Protein AF-A0A0F2SFG9-F1 (afdb_monomer)

Mean predicted aligned error: 6.01 Å

Solvent-accessible surface area (backbone atoms only — not comparable to full-atom values): 5282 Å² total; per-residue (Å²): 111,69,67,58,49,55,49,45,18,55,51,37,34,56,40,49,76,72,67,50,58,63,78,62,47,24,55,52,42,11,66,75,65,75,38,57,66,67,59,17,41,52,23,42,49,54,21,52,52,49,53,54,49,50,57,54,47,54,52,52,49,52,53,52,52,49,54,54,49,52,55,49,52,60,58,65,68,44,88,86,63,51,70,72,55,50,55,53,53,51,56,58,55,79,76,108

pLDDT: mean 92.16, std 5.09, range [66.56, 97.12]

Structure (mmCIF, N/CA/C/O backbone):
data_AF-A0A0F2SFG9-F1
#
_entry.id   AF-A0A0F2SFG9-F1
#
loop_
_atom_site.group_PDB
_atom_site.id
_atom_site.type_symbol
_atom_site.label_atom_id
_atom_site.label_alt_id
_atom_site.label_comp_id
_atom_site.label_asym_id
_atom_site.label_entity_id
_atom_site.label_seq_id
_atom_site.pdbx_PDB_ins_code
_atom_site.Cartn_x
_atom_site.Cartn_y
_atom_site.Cartn_z
_atom_site.occupancy
_atom_site.B_iso_or_equiv
_atom_site.auth_seq_id
_atom_site.auth_comp_id
_atom_site.auth_asym_id
_atom_site.auth_atom_id
_atom_site.pdbx_PDB_model_num
ATOM 1 N N . MET A 1 1 ? 8.783 17.054 -17.434 1.00 66.56 1 MET A N 1
ATOM 2 C CA . MET A 1 1 ? 9.584 15.928 -16.895 1.00 66.56 1 MET A CA 1
ATOM 3 C C . MET A 1 1 ? 8.903 15.202 -15.734 1.00 66.56 1 MET A C 1
ATOM 5 O O . MET A 1 1 ? 8.673 14.009 -15.872 1.00 66.56 1 MET A O 1
ATOM 9 N N . MET A 1 2 ? 8.496 15.873 -14.645 1.00 85.44 2 MET A N 1
ATOM 10 C CA . MET A 1 2 ? 7.857 15.203 -13.489 1.00 85.44 2 MET A CA 1
ATOM 11 C C . MET A 1 2 ? 6.565 14.438 -13.841 1.00 85.44 2 MET A C 1
ATOM 13 O O . MET A 1 2 ? 6.397 13.294 -13.439 1.00 85.44 2 MET A O 1
ATOM 17 N N . LEU A 1 3 ? 5.688 15.027 -14.664 1.00 92.56 3 LEU A N 1
ATOM 18 C CA . LEU A 1 3 ? 4.432 14.385 -15.086 1.00 92.56 3 LEU A CA 1
ATOM 19 C C . LEU A 1 3 ? 4.655 13.057 -15.829 1.00 92.56 3 LEU A C 1
ATOM 21 O O . LEU A 1 3 ? 3.927 12.091 -15.602 1.00 92.56 3 LEU A O 1
ATOM 25 N N . VAL A 1 4 ? 5.679 12.994 -16.684 1.00 93.94 4 VAL A N 1
ATOM 26 C CA . VAL A 1 4 ? 6.029 11.783 -17.444 1.00 93.94 4 VAL A CA 1
ATOM 27 C C . VAL A 1 4 ? 6.503 10.691 -16.490 1.00 93.94 4 VAL A C 1
ATOM 29 O O . VAL A 1 4 ? 6.019 9.565 -16.558 1.00 93.94 4 VAL A O 1
ATOM 32 N N . PHE A 1 5 ? 7.373 11.045 -15.542 1.00 93.75 5 PHE A N 1
ATOM 33 C CA . PHE A 1 5 ? 7.867 10.116 -14.530 1.00 93.75 5 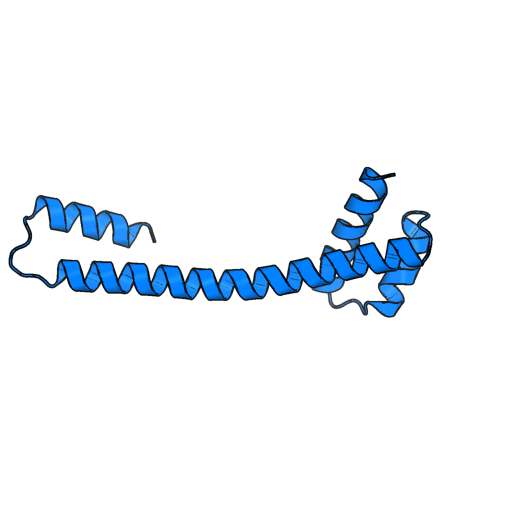PHE A CA 1
ATOM 34 C C . PHE A 1 5 ? 6.739 9.584 -13.632 1.00 93.75 5 PHE A C 1
ATOM 36 O O . PHE A 1 5 ? 6.594 8.374 -13.484 1.00 93.75 5 PHE A O 1
ATOM 43 N N . CYS A 1 6 ? 5.870 10.451 -13.103 1.00 95.25 6 CYS A N 1
ATOM 44 C CA . CYS A 1 6 ? 4.717 10.022 -12.303 1.00 95.25 6 CYS A CA 1
ATOM 45 C C . CYS A 1 6 ? 3.769 9.104 -13.093 1.00 95.25 6 CYS A C 1
ATOM 47 O O . CYS A 1 6 ? 3.229 8.139 -12.550 1.00 95.25 6 CYS A O 1
ATOM 49 N N . THR A 1 7 ? 3.583 9.373 -14.388 1.00 96.50 7 THR A N 1
ATOM 50 C CA . THR A 1 7 ? 2.763 8.522 -15.261 1.00 96.50 7 THR A CA 1
ATOM 51 C C . THR A 1 7 ? 3.418 7.160 -15.490 1.00 96.50 7 THR A C 1
ATOM 53 O O . THR A 1 7 ? 2.727 6.142 -15.452 1.00 96.50 7 THR A O 1
ATOM 56 N N . ALA A 1 8 ? 4.743 7.124 -15.657 1.00 96.75 8 ALA A N 1
ATOM 57 C CA . ALA A 1 8 ? 5.516 5.890 -15.743 1.00 96.75 8 ALA A CA 1
ATOM 58 C C . ALA A 1 8 ? 5.404 5.059 -14.454 1.00 96.75 8 ALA A C 1
ATOM 60 O O . ALA A 1 8 ? 5.109 3.872 -14.536 1.00 96.75 8 ALA A O 1
ATOM 61 N N . VAL A 1 9 ? 5.518 5.680 -13.272 1.00 96.94 9 VAL A N 1
ATOM 62 C CA . VAL A 1 9 ? 5.304 5.012 -11.972 1.00 96.94 9 VAL A CA 1
ATOM 63 C C . VAL A 1 9 ? 3.905 4.400 -11.899 1.00 96.94 9 VAL A C 1
ATOM 65 O O . VAL A 1 9 ? 3.757 3.222 -11.578 1.00 96.94 9 VAL A O 1
ATOM 68 N N . ARG A 1 10 ? 2.864 5.169 -12.247 1.00 96.56 10 ARG A N 1
ATOM 69 C CA . ARG A 1 10 ? 1.473 4.685 -12.233 1.00 96.56 10 ARG A CA 1
ATOM 70 C C . ARG A 1 10 ? 1.267 3.506 -13.184 1.00 96.56 10 ARG A C 1
ATOM 72 O O . ARG A 1 10 ? 0.557 2.558 -12.850 1.00 96.56 10 ARG A O 1
ATOM 79 N N . TYR A 1 11 ? 1.864 3.570 -14.369 1.00 96.69 11 TYR A N 1
ATOM 80 C CA . TYR A 1 11 ? 1.810 2.481 -15.333 1.00 96.69 11 TYR A CA 1
ATOM 81 C C . TYR A 1 11 ? 2.511 1.230 -14.800 1.00 96.69 11 TYR A C 1
ATOM 83 O O . TYR A 1 11 ? 1.909 0.157 -14.810 1.00 96.69 11 TYR A O 1
ATOM 91 N N . SER A 1 12 ? 3.731 1.375 -14.280 1.00 96.81 12 SER A N 1
ATOM 92 C CA . SER A 1 12 ? 4.502 0.277 -13.695 1.00 96.81 12 SER A CA 1
ATOM 93 C C . SER A 1 12 ? 3.769 -0.385 -12.535 1.00 96.81 12 SER A C 1
ATOM 95 O O . SER A 1 12 ? 3.700 -1.608 -12.483 1.00 96.81 12 SER A O 1
ATOM 97 N N . PHE A 1 13 ? 3.145 0.410 -11.663 1.00 97.12 13 PHE A N 1
ATOM 98 C CA . PHE A 1 13 ? 2.333 -0.081 -10.551 1.00 97.12 13 PHE A CA 1
ATOM 99 C C . PHE A 1 13 ? 1.220 -1.011 -11.035 1.00 97.12 13 PHE A C 1
ATOM 101 O O . PHE A 1 13 ? 1.102 -2.138 -10.560 1.00 97.12 13 PHE A O 1
ATOM 108 N N . LYS A 1 14 ? 0.440 -0.581 -12.036 1.00 96.81 14 LYS A N 1
ATOM 109 C CA . LYS A 1 14 ? -0.639 -1.408 -12.591 1.00 96.81 14 LYS A CA 1
ATOM 110 C C . LYS A 1 14 ? -0.103 -2.715 -13.187 1.00 96.81 14 LYS A C 1
ATOM 112 O O . LYS A 1 14 ? -0.678 -3.768 -12.954 1.00 96.81 14 LYS A O 1
ATOM 117 N N . ARG A 1 15 ? 1.008 -2.654 -13.922 1.00 96.31 15 ARG A N 1
ATOM 118 C CA . ARG A 1 15 ? 1.598 -3.827 -14.589 1.00 96.31 15 ARG A CA 1
ATOM 119 C C . ARG A 1 15 ? 2.213 -4.829 -13.617 1.00 96.31 15 ARG A C 1
ATOM 121 O O . ARG A 1 15 ? 2.099 -6.029 -13.834 1.00 96.31 15 ARG A O 1
ATOM 128 N N . GLN A 1 16 ? 2.810 -4.352 -12.530 1.00 95.25 16 GLN A N 1
ATOM 129 C CA . GLN A 1 16 ? 3.300 -5.219 -11.459 1.00 95.25 16 GLN A CA 1
ATOM 130 C C . GLN A 1 16 ? 2.150 -5.938 -10.744 1.00 95.25 16 GLN A C 1
ATOM 132 O O . GLN A 1 16 ? 2.281 -7.120 -10.445 1.00 95.25 16 GLN A O 1
ATOM 137 N N . LEU A 1 17 ? 1.005 -5.274 -10.535 1.00 94.19 17 LEU A N 1
ATOM 138 C CA . LEU A 1 17 ? -0.198 -5.932 -10.003 1.00 94.19 17 LEU A CA 1
ATOM 139 C C . LEU A 1 17 ? -0.776 -6.989 -10.959 1.00 94.19 17 LEU A C 1
ATOM 141 O O . LEU A 1 17 ? -1.365 -7.963 -10.505 1.00 94.19 17 LEU A O 1
ATOM 145 N N . 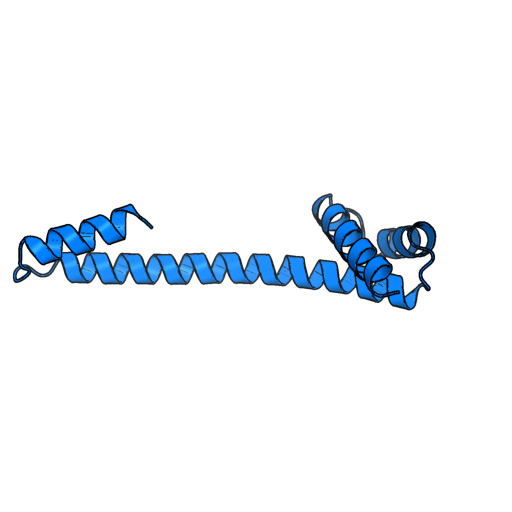GLU A 1 18 ? -0.584 -6.818 -12.268 1.00 95.12 18 GLU A N 1
ATOM 146 C CA . GLU A 1 18 ? -0.942 -7.800 -13.304 1.00 95.12 18 GLU A CA 1
ATOM 147 C C . GLU A 1 18 ? 0.088 -8.949 -13.424 1.00 95.12 18 GLU A C 1
ATOM 149 O O . GLU A 1 18 ? -0.075 -9.832 -14.262 1.00 95.12 18 GLU A O 1
ATOM 154 N N . GLY A 1 19 ? 1.143 -8.962 -12.597 1.00 91.25 19 GLY A N 1
ATOM 155 C CA . GLY A 1 19 ? 2.153 -10.027 -12.566 1.00 91.25 19 GLY A CA 1
ATOM 156 C C . GLY A 1 19 ? 3.273 -9.888 -13.601 1.00 91.25 19 GLY A C 1
ATOM 157 O O . GLY A 1 19 ? 4.020 -10.839 -13.826 1.00 91.25 19 GLY A O 1
ATOM 158 N N . GLN A 1 20 ? 3.419 -8.724 -14.240 1.00 91.81 20 GLN A N 1
ATOM 159 C CA . GLN A 1 20 ? 4.479 -8.509 -15.223 1.00 91.81 20 GLN A CA 1
ATOM 160 C C . GLN A 1 20 ? 5.868 -8.460 -14.561 1.00 91.81 20 GLN A C 1
ATOM 162 O O . GLN A 1 20 ? 6.075 -7.776 -13.555 1.00 91.81 20 GLN A O 1
ATOM 167 N N . VAL A 1 21 ? 6.842 -9.145 -15.168 1.00 90.06 21 VAL A N 1
ATOM 168 C CA . VAL A 1 21 ? 8.235 -9.188 -14.698 1.00 90.06 21 VAL A CA 1
ATOM 169 C C . VAL A 1 21 ? 8.885 -7.803 -14.800 1.00 90.06 21 VAL A C 1
ATOM 171 O O . VAL A 1 21 ? 8.814 -7.139 -15.835 1.00 90.06 21 VAL A O 1
ATOM 174 N N . ILE A 1 22 ? 9.551 -7.374 -13.722 1.00 88.12 22 ILE A N 1
ATOM 175 C CA . ILE A 1 22 ? 10.118 -6.020 -13.593 1.00 88.12 22 ILE A CA 1
ATOM 176 C C . ILE A 1 22 ? 11.181 -5.741 -14.665 1.00 88.12 22 ILE A C 1
ATOM 178 O O . ILE A 1 22 ? 11.139 -4.684 -15.285 1.00 88.12 22 ILE A O 1
ATOM 182 N N . GLY A 1 23 ? 12.082 -6.690 -14.938 1.00 86.25 23 GLY A N 1
ATOM 183 C CA . GLY A 1 23 ? 13.159 -6.493 -15.918 1.00 86.25 23 GLY A CA 1
ATOM 184 C C . GLY A 1 23 ? 12.656 -6.178 -17.333 1.00 86.25 23 GLY A C 1
ATOM 185 O O . GLY A 1 23 ? 13.203 -5.307 -18.011 1.00 86.25 23 GLY A O 1
ATOM 186 N N . ASP A 1 24 ? 11.567 -6.820 -17.760 1.00 90.56 24 ASP A N 1
ATOM 187 C CA . ASP A 1 24 ? 10.939 -6.534 -19.055 1.00 90.56 24 ASP A CA 1
ATOM 188 C C . ASP A 1 24 ? 10.141 -5.228 -19.011 1.00 90.56 24 ASP A C 1
ATOM 190 O O . ASP A 1 24 ? 10.160 -4.433 -19.956 1.00 90.56 24 ASP A O 1
ATOM 194 N N . LEU A 1 25 ? 9.474 -4.972 -17.883 1.00 93.81 25 LEU A N 1
ATOM 195 C CA . LEU A 1 25 ? 8.704 -3.756 -17.653 1.00 93.81 25 LEU A CA 1
ATOM 196 C C . LEU A 1 25 ? 9.578 -2.498 -17.742 1.00 93.81 25 LEU A C 1
ATOM 198 O O . LEU A 1 25 ? 9.143 -1.514 -18.333 1.00 93.81 25 LEU A O 1
ATOM 202 N N . GLU A 1 26 ? 10.811 -2.527 -17.233 1.00 94.38 26 GLU A N 1
ATOM 203 C CA . GLU A 1 26 ? 11.766 -1.412 -17.319 1.00 94.38 26 GLU A CA 1
ATOM 204 C C . GLU A 1 26 ? 12.025 -0.980 -18.768 1.00 94.38 26 GLU A C 1
ATOM 206 O O . GLU A 1 26 ? 11.991 0.212 -19.083 1.00 94.38 26 GLU A O 1
ATOM 211 N N . ARG A 1 27 ? 12.231 -1.944 -19.675 1.00 94.69 27 ARG A N 1
ATOM 212 C CA . ARG A 1 27 ? 12.460 -1.668 -21.103 1.00 94.69 27 ARG A CA 1
ATOM 213 C C . ARG A 1 27 ? 11.210 -1.104 -21.768 1.00 94.69 27 ARG A C 1
ATOM 215 O O . ARG A 1 27 ? 11.294 -0.127 -22.513 1.00 94.69 27 ARG A O 1
ATOM 222 N N . VAL A 1 28 ? 10.047 -1.680 -21.460 1.00 95.38 28 VAL A N 1
ATOM 223 C CA . VAL A 1 28 ? 8.752 -1.203 -21.968 1.00 95.38 28 VAL A CA 1
ATOM 224 C C . VAL A 1 28 ? 8.480 0.226 -21.501 1.00 95.38 28 VAL A C 1
ATOM 226 O O . VAL A 1 28 ? 8.057 1.058 -22.297 1.00 95.38 28 VAL A O 1
ATOM 229 N N . VAL A 1 29 ? 8.740 0.533 -20.230 1.00 95.69 29 VAL A N 1
ATOM 230 C CA . VAL A 1 29 ?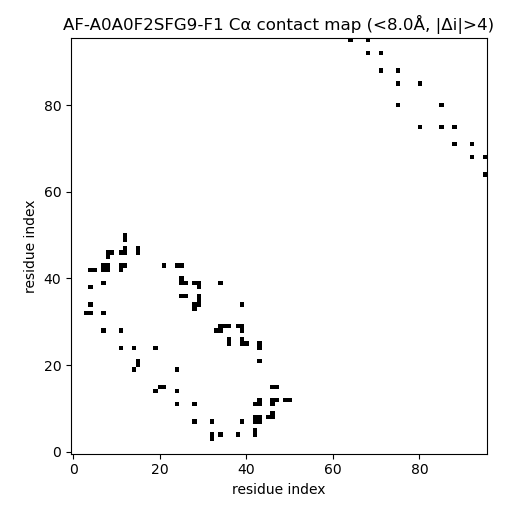 8.543 1.863 -19.639 1.00 95.69 29 VAL A CA 1
ATOM 231 C C . VAL A 1 29 ? 9.494 2.884 -20.255 1.00 95.69 29 VAL A C 1
ATOM 233 O O . VAL A 1 29 ? 9.042 3.969 -20.620 1.00 95.69 29 VAL A O 1
ATOM 236 N N . ALA A 1 30 ? 10.773 2.530 -20.420 1.00 96.38 30 ALA A N 1
ATOM 237 C CA . ALA A 1 30 ? 11.764 3.387 -21.065 1.00 96.38 30 ALA A CA 1
ATOM 238 C C . ALA A 1 30 ? 11.308 3.796 -22.472 1.00 96.38 30 ALA A C 1
ATOM 240 O O . ALA A 1 30 ? 11.202 4.986 -22.765 1.00 96.38 30 ALA A O 1
ATOM 241 N N . HIS A 1 31 ? 10.937 2.817 -23.303 1.00 95.56 31 HIS A N 1
ATOM 242 C CA . HIS A 1 31 ? 10.480 3.070 -24.668 1.00 95.56 31 HIS A CA 1
ATOM 243 C C . HIS A 1 31 ? 9.147 3.832 -24.704 1.00 95.56 31 HIS A C 1
ATOM 245 O O . HIS A 1 31 ? 8.995 4.803 -25.439 1.00 95.56 31 HIS A O 1
ATOM 251 N N . LYS A 1 32 ? 8.170 3.425 -23.886 1.00 95.94 32 LYS A N 1
ATOM 252 C CA . LYS A 1 32 ? 6.815 3.993 -23.894 1.00 95.94 32 LYS A CA 1
ATOM 253 C C . LYS A 1 32 ? 6.769 5.458 -23.472 1.00 95.94 32 LYS A C 1
ATOM 255 O O . LYS A 1 32 ? 5.950 6.210 -23.991 1.00 95.94 32 LYS A O 1
ATOM 260 N N . TYR A 1 33 ? 7.603 5.845 -22.512 1.00 95.44 33 TYR A N 1
ATOM 261 C CA . TYR A 1 33 ? 7.605 7.191 -21.940 1.00 95.44 33 TYR A CA 1
ATOM 262 C C . TYR A 1 33 ? 8.814 8.026 -22.368 1.00 95.44 33 TYR A C 1
ATOM 264 O O . TYR A 1 33 ? 9.004 9.120 -21.841 1.00 95.44 33 TYR A O 1
ATOM 272 N N . ASN A 1 34 ? 9.612 7.523 -23.317 1.00 94.88 34 ASN A N 1
ATOM 273 C CA . ASN A 1 34 ? 10.863 8.135 -23.765 1.00 94.88 34 ASN A CA 1
ATOM 274 C C . ASN A 1 34 ? 11.779 8.520 -22.584 1.00 94.88 34 ASN A C 1
ATOM 276 O O . ASN A 1 34 ? 12.321 9.624 -22.513 1.00 94.88 34 ASN A O 1
ATOM 280 N N . LEU A 1 35 ? 11.881 7.615 -21.607 1.00 94.31 35 LEU A N 1
ATOM 281 C CA . LEU A 1 35 ? 12.726 7.763 -20.427 1.00 94.31 35 LEU A CA 1
ATOM 282 C C . LEU A 1 35 ? 14.046 7.042 -20.658 1.00 94.31 35 LEU A C 1
ATOM 284 O O . LEU A 1 35 ? 14.089 5.975 -21.274 1.00 94.31 35 LEU A O 1
ATOM 288 N N . ASN A 1 36 ? 15.129 7.576 -20.095 1.00 94.62 36 ASN A N 1
ATOM 289 C CA . ASN A 1 36 ? 16.361 6.803 -20.055 1.00 94.62 36 ASN A CA 1
ATOM 290 C C . ASN A 1 36 ? 16.181 5.572 -19.147 1.00 94.62 36 ASN A C 1
ATOM 292 O O . ASN 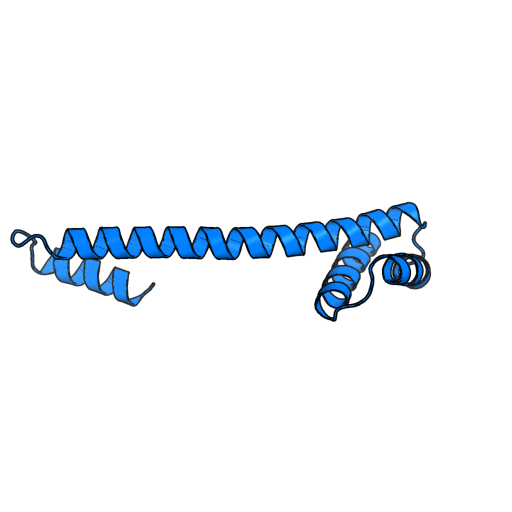A 1 36 ? 15.327 5.544 -18.256 1.00 94.62 36 ASN A O 1
ATOM 296 N N . ILE A 1 37 ? 17.006 4.547 -19.363 1.00 94.25 37 ILE A N 1
ATOM 297 C CA . ILE A 1 37 ? 16.835 3.269 -18.664 1.00 94.25 37 ILE A CA 1
ATOM 298 C C . ILE A 1 37 ? 16.945 3.405 -17.139 1.00 94.25 37 ILE A C 1
ATOM 300 O O . ILE A 1 37 ? 16.264 2.687 -16.417 1.00 94.25 37 ILE A O 1
ATOM 304 N N . ARG A 1 38 ? 17.746 4.354 -16.632 1.00 95.75 38 ARG A N 1
ATOM 305 C CA . ARG A 1 38 ? 17.861 4.618 -15.190 1.00 95.75 38 ARG A CA 1
ATOM 306 C C . ARG A 1 38 ? 16.546 5.156 -14.623 1.00 95.75 38 ARG A C 1
ATOM 308 O O . ARG A 1 38 ? 16.034 4.606 -13.662 1.00 95.75 38 ARG A O 1
ATOM 315 N N . GLN A 1 39 ? 15.945 6.145 -15.277 1.00 95.19 39 GLN A N 1
ATOM 316 C CA . GLN A 1 39 ? 14.649 6.702 -14.882 1.00 95.19 39 GLN A CA 1
ATOM 317 C C . GLN A 1 39 ? 13.525 5.665 -14.954 1.00 95.19 39 GLN A C 1
ATOM 319 O O . GLN A 1 39 ? 12.641 5.652 -14.102 1.00 95.19 39 GLN A O 1
ATOM 324 N N . ALA A 1 40 ? 13.544 4.789 -15.960 1.00 96.00 40 ALA A N 1
ATOM 325 C CA . ALA A 1 40 ? 12.561 3.717 -16.071 1.00 96.00 40 ALA A CA 1
ATOM 326 C C . ALA A 1 40 ? 12.691 2.695 -14.928 1.00 96.00 40 ALA A C 1
ATOM 328 O O . ALA A 1 40 ? 11.675 2.284 -14.364 1.00 96.00 40 ALA A O 1
ATOM 329 N N . LYS A 1 41 ? 13.930 2.348 -14.545 1.00 96.94 41 LYS A N 1
ATOM 330 C CA . 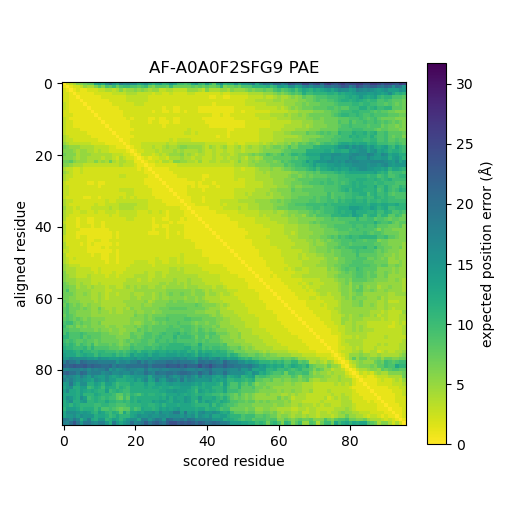LYS A 1 41 ? 14.229 1.533 -13.359 1.00 96.94 41 LYS A CA 1
ATOM 331 C C . LYS A 1 41 ? 13.720 2.185 -12.083 1.00 96.94 41 LYS A C 1
ATOM 333 O O . LYS A 1 41 ? 12.969 1.556 -11.345 1.00 96.94 41 LYS A O 1
ATOM 338 N N . ASP A 1 42 ? 14.036 3.459 -11.873 1.00 96.75 42 ASP A N 1
ATOM 339 C CA . ASP A 1 42 ? 13.588 4.206 -10.694 1.00 96.75 42 ASP A CA 1
ATOM 340 C C . ASP A 1 42 ? 12.053 4.263 -10.612 1.00 96.75 42 ASP A C 1
ATOM 342 O O . ASP A 1 42 ? 11.472 4.121 -9.534 1.00 96.75 42 ASP A O 1
ATOM 346 N N . ALA A 1 43 ? 11.369 4.412 -11.752 1.00 96.31 43 ALA A N 1
ATOM 347 C CA . ALA A 1 43 ? 9.911 4.409 -11.809 1.00 96.31 43 ALA A CA 1
ATOM 348 C C . ALA A 1 43 ? 9.308 3.032 -11.471 1.00 96.31 43 ALA A C 1
ATOM 350 O O . ALA A 1 43 ? 8.326 2.950 -10.728 1.00 96.31 43 ALA A O 1
ATOM 351 N N . ALA A 1 44 ? 9.884 1.948 -12.003 1.00 96.50 44 ALA A N 1
ATOM 352 C CA . ALA A 1 44 ? 9.455 0.581 -11.709 1.00 96.50 44 ALA A CA 1
ATOM 353 C C . ALA A 1 44 ? 9.727 0.189 -10.246 1.00 96.50 44 ALA A C 1
ATOM 355 O O . ALA A 1 44 ? 8.887 -0.449 -9.609 1.00 96.50 44 ALA A O 1
ATOM 356 N N . GLU A 1 45 ? 10.856 0.623 -9.691 1.00 96.12 45 GLU A N 1
ATOM 357 C CA . GLU A 1 45 ? 11.219 0.386 -8.296 1.00 96.12 45 GLU A CA 1
ATOM 358 C C . GLU A 1 45 ? 10.330 1.186 -7.335 1.00 96.12 45 GLU A C 1
ATOM 360 O O . GLU A 1 45 ? 9.826 0.636 -6.358 1.00 96.12 45 GLU A O 1
ATOM 365 N N . SER A 1 46 ? 10.028 2.449 -7.652 1.00 96.19 46 SER A N 1
ATOM 366 C CA . SER A 1 46 ? 9.089 3.270 -6.870 1.00 96.19 46 SER A CA 1
ATOM 367 C C . SER A 1 46 ? 7.701 2.625 -6.794 1.00 96.19 46 SER A C 1
ATOM 369 O O . SER A 1 46 ? 7.068 2.592 -5.734 1.00 96.19 46 SER A O 1
ATOM 371 N N . ALA A 1 47 ? 7.229 2.071 -7.914 1.00 96.31 47 ALA A N 1
ATOM 372 C CA . ALA A 1 47 ? 5.979 1.323 -7.961 1.00 96.31 47 ALA A CA 1
ATOM 373 C C . ALA A 1 47 ? 6.032 0.075 -7.063 1.00 96.31 47 ALA A C 1
ATOM 375 O O . ALA A 1 47 ? 5.133 -0.125 -6.243 1.00 96.31 47 ALA A O 1
ATOM 376 N N . ARG A 1 48 ? 7.123 -0.698 -7.137 1.00 95.38 48 ARG A N 1
ATOM 377 C CA . ARG A 1 48 ? 7.330 -1.907 -6.328 1.00 95.38 48 ARG A CA 1
ATOM 378 C C . ARG A 1 48 ? 7.322 -1.591 -4.834 1.00 95.38 48 ARG A C 1
ATOM 380 O O . ARG A 1 48 ? 6.624 -2.248 -4.065 1.00 95.38 48 ARG A O 1
ATOM 387 N N . GLN A 1 49 ? 8.065 -0.565 -4.422 1.00 96.38 49 GLN A N 1
ATOM 388 C CA . GLN A 1 49 ? 8.125 -0.116 -3.030 1.00 96.38 49 GLN A CA 1
ATOM 389 C C . GLN A 1 49 ? 6.758 0.343 -2.523 1.00 96.38 49 GLN A C 1
ATOM 391 O O . GLN A 1 49 ? 6.388 0.035 -1.391 1.00 96.38 49 GLN A O 1
ATOM 396 N N . THR A 1 50 ? 5.981 1.019 -3.372 1.00 96.06 50 THR A N 1
ATOM 397 C CA . THR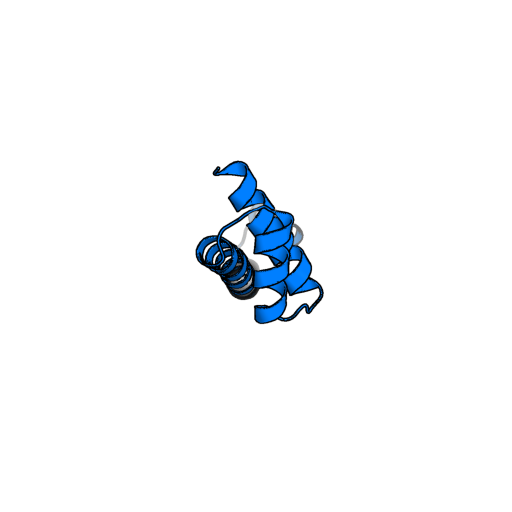 A 1 50 ? 4.612 1.424 -3.035 1.00 96.06 50 THR A CA 1
ATOM 398 C C . THR A 1 50 ? 3.714 0.208 -2.805 1.00 96.06 50 THR A C 1
ATOM 400 O O . THR A 1 50 ? 2.979 0.175 -1.825 1.00 96.06 50 THR A O 1
ATOM 403 N N . ILE A 1 51 ? 3.781 -0.820 -3.655 1.00 94.69 51 ILE A N 1
ATOM 404 C CA . ILE A 1 51 ? 2.993 -2.052 -3.470 1.00 94.69 51 ILE A CA 1
ATOM 405 C C . ILE A 1 51 ? 3.360 -2.734 -2.145 1.00 94.69 51 ILE A C 1
ATOM 407 O O . ILE A 1 51 ? 2.482 -3.073 -1.350 1.00 94.69 51 ILE A O 1
ATOM 411 N N . VAL A 1 52 ? 4.658 -2.889 -1.877 1.00 95.06 52 VAL A N 1
ATOM 412 C CA . VAL A 1 52 ? 5.149 -3.505 -0.636 1.00 95.06 52 VAL A CA 1
ATOM 413 C C . VAL A 1 52 ? 4.690 -2.717 0.592 1.00 95.06 52 VAL A C 1
ATOM 415 O O . VAL A 1 52 ? 4.203 -3.316 1.552 1.00 95.06 52 VAL A O 1
ATOM 418 N N . SER A 1 53 ? 4.791 -1.384 0.566 1.00 95.44 53 SER A N 1
ATOM 419 C CA . SER A 1 53 ? 4.371 -0.552 1.697 1.00 95.44 53 SER A CA 1
ATOM 420 C C . SER A 1 53 ? 2.872 -0.675 1.965 1.00 95.44 53 SER A C 1
ATOM 422 O O . SER A 1 53 ? 2.477 -0.802 3.121 1.00 95.44 53 SER A O 1
ATOM 424 N N . GLN A 1 54 ? 2.041 -0.737 0.920 1.00 94.12 54 GLN A N 1
ATOM 425 C CA . GLN A 1 54 ? 0.596 -0.913 1.069 1.00 94.12 54 GLN A CA 1
ATOM 426 C C . GLN A 1 54 ? 0.242 -2.250 1.728 1.00 94.12 54 GLN A C 1
ATOM 428 O O . GLN A 1 54 ? -0.589 -2.275 2.634 1.00 94.12 54 GLN A O 1
ATOM 433 N N . HIS A 1 55 ? 0.906 -3.351 1.364 1.00 93.00 55 HIS A N 1
ATOM 434 C CA . HIS A 1 55 ? 0.685 -4.640 2.031 1.00 93.00 55 HIS A CA 1
ATOM 435 C C . HIS A 1 55 ? 1.020 -4.596 3.526 1.00 93.00 55 HIS A C 1
ATOM 437 O O . HIS A 1 55 ? 0.256 -5.103 4.351 1.00 93.00 55 HIS A O 1
ATOM 443 N N . VAL A 1 56 ? 2.138 -3.959 3.884 1.00 95.12 56 VAL A N 1
ATOM 444 C CA . VAL A 1 56 ? 2.536 -3.784 5.288 1.00 95.12 56 VAL A CA 1
ATOM 445 C C . VAL A 1 56 ? 1.525 -2.910 6.035 1.00 95.12 56 VAL A C 1
ATOM 447 O O . VAL A 1 56 ? 1.102 -3.266 7.136 1.00 95.12 56 VAL A O 1
ATOM 450 N N . LEU A 1 57 ? 1.090 -1.802 5.430 1.00 94.69 57 LEU A N 1
ATOM 451 C CA . LEU A 1 57 ? 0.125 -0.879 6.028 1.00 94.69 57 LEU A CA 1
ATOM 452 C C . LEU A 1 57 ? -1.235 -1.532 6.267 1.00 94.69 57 LEU A C 1
ATOM 454 O O . LEU A 1 57 ? -1.807 -1.346 7.336 1.00 94.69 57 LEU A O 1
ATOM 458 N N . VAL A 1 58 ? -1.740 -2.328 5.322 1.00 94.69 58 VAL A N 1
ATOM 459 C CA . VAL A 1 58 ? -3.014 -3.047 5.489 1.00 94.69 58 VAL A CA 1
ATOM 460 C C . VAL A 1 58 ? -2.961 -3.972 6.703 1.00 94.69 58 VAL A C 1
ATOM 462 O O . VAL A 1 58 ? -3.883 -3.960 7.521 1.00 94.69 58 VAL A O 1
ATOM 465 N N . LYS A 1 59 ? -1.866 -4.725 6.866 1.00 94.44 59 LYS A N 1
ATOM 466 C CA . LYS A 1 59 ? -1.673 -5.595 8.031 1.00 94.44 59 LYS A CA 1
ATOM 467 C C . LYS A 1 59 ? -1.644 -4.790 9.333 1.00 94.44 59 LYS A C 1
ATOM 469 O O . LYS A 1 59 ? -2.368 -5.123 10.270 1.00 94.44 59 LYS A O 1
ATOM 474 N N . LEU A 1 60 ? -0.864 -3.710 9.371 1.00 94.50 60 LEU A N 1
ATOM 475 C CA . LEU A 1 60 ? -0.753 -2.852 10.551 1.00 94.50 60 LEU A CA 1
ATOM 476 C C . LEU A 1 60 ? -2.103 -2.225 10.925 1.00 94.50 60 LEU A C 1
ATOM 478 O O . LEU A 1 60 ? -2.505 -2.255 12.087 1.00 94.50 60 LEU A O 1
ATOM 482 N N . TYR A 1 61 ? -2.842 -1.706 9.942 1.00 93.56 61 TYR A N 1
ATOM 483 C CA . TYR A 1 61 ? -4.160 -1.130 10.179 1.00 93.56 61 TYR A CA 1
ATOM 484 C C . TYR A 1 61 ? -5.146 -2.164 10.703 1.00 93.56 61 TYR A C 1
ATOM 486 O O . TYR A 1 61 ? -5.873 -1.869 11.650 1.00 93.56 61 TYR A O 1
ATOM 494 N N . HIS A 1 62 ? -5.151 -3.375 10.148 1.00 93.62 62 HIS A N 1
ATOM 495 C CA . HIS A 1 62 ? -5.990 -4.454 10.655 1.00 93.62 62 HIS A CA 1
ATOM 496 C C . HIS A 1 62 ? -5.686 -4.767 12.132 1.00 93.62 62 HIS A C 1
ATOM 498 O O . HIS A 1 62 ? -6.603 -4.837 12.955 1.00 93.62 62 HIS A O 1
ATOM 504 N N . GLU A 1 63 ? -4.407 -4.899 12.495 1.00 95.00 63 GLU A N 1
ATOM 505 C CA . GLU A 1 63 ? -3.982 -5.122 13.883 1.00 95.00 63 GLU A CA 1
ATOM 506 C C . GLU A 1 63 ? -4.407 -3.970 14.809 1.00 95.00 63 GLU A C 1
ATOM 508 O O . GLU A 1 63 ? -4.942 -4.201 15.897 1.00 95.00 63 GLU A O 1
ATOM 513 N N . ASP A 1 64 ? -4.238 -2.723 14.373 1.00 94.19 64 ASP A N 1
ATOM 514 C CA . ASP A 1 64 ? -4.630 -1.542 15.143 1.00 94.19 64 ASP A CA 1
ATOM 515 C C . ASP A 1 64 ? -6.145 -1.440 15.341 1.00 94.19 64 ASP A C 1
ATOM 517 O O . ASP A 1 64 ? -6.615 -1.089 16.431 1.00 94.19 64 ASP A O 1
ATOM 521 N N . TYR A 1 65 ? -6.934 -1.734 14.305 1.00 92.31 65 TYR A N 1
ATOM 522 C CA . TYR A 1 65 ? -8.391 -1.772 14.412 1.00 92.31 65 TYR A CA 1
ATOM 523 C C . TYR A 1 65 ? -8.849 -2.894 15.342 1.00 92.31 65 TYR A C 1
ATOM 525 O O . TYR A 1 65 ? -9.694 -2.642 16.205 1.00 92.31 65 TYR A O 1
ATOM 533 N N . THR A 1 66 ? -8.231 -4.073 15.261 1.00 93.31 66 THR A N 1
ATOM 534 C CA . THR A 1 66 ? -8.510 -5.205 16.158 1.00 93.31 66 THR A CA 1
ATOM 535 C C . THR A 1 66 ? -8.268 -4.822 17.620 1.00 93.31 66 THR A C 1
ATOM 537 O O . THR A 1 66 ? -9.183 -4.901 18.440 1.00 93.31 66 THR A O 1
ATOM 540 N N . LYS A 1 67 ? -7.097 -4.256 17.945 1.00 94.56 67 LYS A N 1
ATOM 541 C CA . LYS A 1 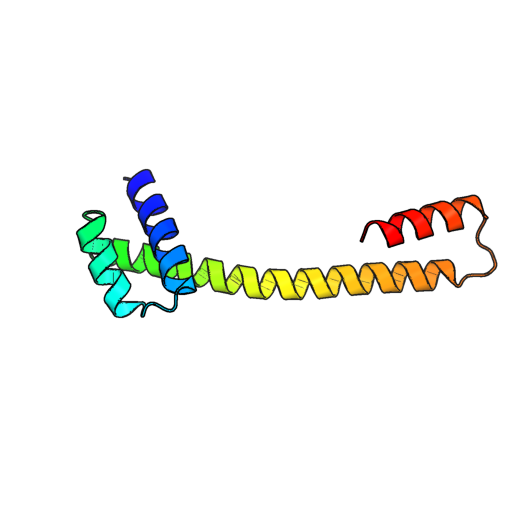67 ? -6.778 -3.770 19.305 1.00 94.56 67 LYS A CA 1
ATOM 542 C C . LYS A 1 67 ? -7.778 -2.720 19.798 1.00 94.56 67 LYS A C 1
ATOM 544 O O . LYS A 1 67 ? -8.187 -2.714 20.962 1.00 94.56 67 LYS A O 1
ATOM 549 N N . LYS A 1 68 ? -8.203 -1.808 18.917 1.00 91.75 68 LYS A N 1
ATOM 550 C CA . LYS A 1 68 ? -9.212 -0.784 19.236 1.00 91.75 68 LYS A CA 1
ATOM 551 C C . LYS A 1 68 ? -10.583 -1.398 19.534 1.00 91.75 68 LYS A C 1
ATOM 553 O O . LYS A 1 68 ? -11.289 -0.870 20.398 1.00 91.75 68 LYS A O 1
ATOM 558 N N . VA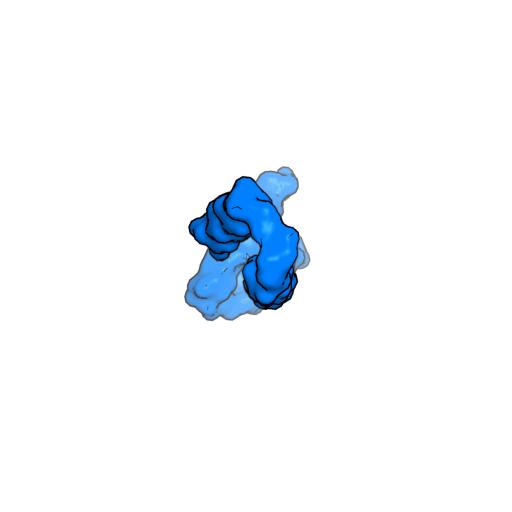L A 1 69 ? -10.972 -2.457 18.825 1.00 93.06 69 VAL A N 1
ATOM 559 C CA . VAL A 1 69 ? -12.208 -3.217 19.065 1.00 93.06 69 VAL A CA 1
ATOM 560 C C . VAL A 1 69 ? -12.125 -3.949 20.402 1.00 93.06 69 VAL A C 1
ATOM 562 O O . VAL A 1 69 ? -12.993 -3.753 21.250 1.00 93.06 69 VAL A O 1
ATOM 565 N N . GLU A 1 70 ? -11.046 -4.686 20.657 1.00 93.19 70 GLU A N 1
ATOM 566 C CA . GLU A 1 70 ? -10.820 -5.399 21.920 1.00 93.19 70 GLU A CA 1
ATOM 567 C C . GLU A 1 70 ? -10.860 -4.460 23.132 1.00 93.19 70 GLU A C 1
ATOM 569 O O . GLU A 1 70 ? -11.530 -4.737 24.132 1.00 93.19 70 GLU A O 1
ATOM 574 N N . ALA A 1 71 ? -10.211 -3.297 23.032 1.00 91.75 71 ALA A N 1
ATOM 575 C CA . ALA A 1 71 ? -10.234 -2.284 24.080 1.00 91.75 71 ALA A CA 1
ATOM 576 C C . ALA A 1 71 ? -11.650 -1.738 24.338 1.00 91.75 71 ALA A C 1
ATOM 578 O O . ALA A 1 71 ? -12.003 -1.455 25.487 1.00 91.75 71 ALA A O 1
ATOM 579 N N . LEU A 1 72 ? -12.476 -1.584 23.295 1.00 90.06 72 LEU A N 1
ATOM 580 C CA . LEU A 1 72 ? -13.879 -1.183 23.442 1.00 90.06 72 LEU A CA 1
ATOM 581 C C . LEU A 1 72 ? -14.718 -2.285 24.089 1.00 90.06 72 LEU A C 1
ATOM 583 O O . LEU A 1 72 ? -15.473 -1.993 25.017 1.00 90.06 72 LEU A O 1
ATOM 587 N N . VAL A 1 73 ? -14.553 -3.537 23.659 1.00 89.44 73 VAL A N 1
ATOM 588 C CA . VAL A 1 73 ? -15.241 -4.698 24.241 1.00 89.44 73 VAL A CA 1
ATOM 589 C C . VAL A 1 73 ? -14.893 -4.833 25.724 1.00 89.44 73 VAL A C 1
ATOM 591 O O . VAL A 1 73 ? -15.786 -4.975 26.557 1.00 89.44 73 VAL A O 1
ATOM 594 N N . LYS A 1 74 ? -13.614 -4.693 26.093 1.00 91.56 74 LYS A N 1
ATOM 595 C CA . LYS A 1 74 ? -13.173 -4.719 27.496 1.00 91.56 74 LYS A CA 1
ATOM 596 C C . LYS A 1 74 ? -13.815 -3.603 28.325 1.00 91.56 74 LYS A C 1
ATOM 598 O O . LYS A 1 74 ? -14.218 -3.848 29.458 1.00 91.56 74 LYS A O 1
ATOM 603 N N . LYS A 1 75 ? -13.959 -2.394 27.766 1.00 89.56 75 LYS A N 1
ATOM 604 C CA . LYS A 1 75 ? -14.661 -1.279 28.429 1.00 89.56 75 LYS A CA 1
ATOM 605 C C . LYS A 1 75 ? -16.157 -1.550 28.597 1.00 89.56 75 LYS A C 1
ATOM 607 O O . LYS A 1 75 ? -16.705 -1.195 29.634 1.00 89.56 75 LYS A O 1
ATOM 612 N N . LEU A 1 76 ? -16.802 -2.172 27.610 1.00 88.31 76 LEU A N 1
ATOM 613 C CA . LEU A 1 76 ? -18.226 -2.520 27.658 1.00 88.31 76 LEU A CA 1
ATOM 614 C C . LEU A 1 76 ? -18.548 -3.605 28.693 1.00 88.31 76 LEU A C 1
ATOM 616 O O . LEU A 1 76 ? -19.636 -3.585 29.255 1.00 88.31 76 LEU A O 1
ATOM 620 N N . LYS A 1 77 ? -17.604 -4.503 28.995 1.00 88.31 77 LYS A N 1
ATOM 621 C CA . LYS A 1 77 ? -17.764 -5.536 30.033 1.00 88.31 77 LYS A CA 1
ATOM 622 C C . LYS A 1 77 ? -17.804 -4.990 31.468 1.00 88.31 77 LYS A C 1
ATOM 624 O O . LYS A 1 77 ? -18.098 -5.749 32.384 1.00 88.31 77 LYS A O 1
ATOM 629 N N . ASN A 1 78 ? -17.486 -3.714 31.699 1.00 88.69 78 ASN A N 1
ATOM 630 C CA . ASN A 1 78 ? -17.511 -3.152 33.048 1.00 88.69 78 ASN A CA 1
ATOM 631 C C . ASN A 1 78 ? -18.969 -2.874 33.494 1.00 88.69 78 ASN A C 1
ATOM 633 O O . ASN A 1 78 ? -19.649 -2.051 32.875 1.00 88.69 78 ASN A O 1
ATOM 637 N N . PRO A 1 79 ? -19.442 -3.500 34.590 1.00 78.56 79 PRO A N 1
ATOM 638 C CA . PRO A 1 79 ? -20.839 -3.427 35.024 1.00 78.56 79 PRO A CA 1
ATOM 639 C C . PRO A 1 79 ? -21.254 -2.046 35.556 1.00 78.56 79 PRO A C 1
ATOM 641 O O . PRO A 1 79 ? -22.441 -1.776 35.695 1.00 78.56 79 PRO A O 1
ATOM 644 N N . LYS A 1 80 ? -20.300 -1.146 35.838 1.00 86.62 80 LYS A N 1
ATOM 645 C CA . LYS A 1 80 ? -20.563 0.208 36.363 1.00 86.62 80 LYS A CA 1
ATOM 646 C C . LYS A 1 80 ? -20.742 1.274 35.267 1.00 86.62 80 LYS A C 1
ATOM 648 O O . LYS A 1 80 ? -20.668 2.469 35.555 1.00 86.62 80 LYS A O 1
ATOM 653 N N . LEU A 1 81 ? -20.913 0.891 33.997 1.00 83.88 81 LEU A N 1
ATOM 654 C CA . LEU A 1 81 ? -21.112 1.864 32.916 1.00 83.88 81 LEU A CA 1
ATOM 655 C C . LEU A 1 81 ? -22.538 2.424 32.895 1.00 83.88 81 LEU A C 1
ATOM 657 O O . LEU A 1 81 ? -23.518 1.694 32.981 1.00 83.88 81 LEU A O 1
ATOM 661 N N . SER A 1 82 ? -22.655 3.734 32.664 1.00 86.81 82 SER A N 1
ATOM 662 C CA . SER A 1 82 ? -23.955 4.353 32.411 1.00 86.81 82 SER A CA 1
ATOM 663 C C . SER A 1 82 ? -24.513 3.950 31.043 1.00 86.81 82 SER A C 1
ATOM 665 O O . SER A 1 82 ? -23.770 3.817 30.066 1.00 86.81 82 SER A O 1
ATOM 667 N N . VAL A 1 83 ? -25.840 3.851 30.942 1.00 85.25 83 VAL A N 1
ATOM 668 C CA . VAL A 1 83 ? -26.566 3.482 29.709 1.00 85.25 83 VAL A CA 1
ATOM 669 C C . VAL A 1 83 ? -26.157 4.357 28.515 1.00 85.25 83 VAL A C 1
ATOM 671 O O . VAL A 1 83 ? -25.923 3.861 27.412 1.00 85.25 83 VAL A O 1
ATOM 674 N N . ARG A 1 84 ? -25.965 5.666 28.739 1.00 88.81 84 ARG A N 1
ATOM 675 C CA . ARG A 1 84 ? -25.495 6.611 27.709 1.00 88.81 84 ARG A CA 1
ATOM 676 C C . ARG A 1 84 ? -24.096 6.258 27.193 1.00 88.81 84 ARG A C 1
ATOM 678 O O . ARG A 1 84 ? -23.854 6.337 25.988 1.00 88.81 84 ARG A O 1
ATOM 685 N N . LYS A 1 85 ? -23.177 5.855 28.081 1.00 86.62 85 LYS A N 1
ATOM 686 C CA . LYS A 1 85 ? -21.821 5.429 27.698 1.00 86.62 85 LYS A CA 1
ATOM 687 C C . LYS A 1 85 ? -21.848 4.097 26.949 1.00 86.62 85 LYS A C 1
ATOM 689 O O . LYS A 1 85 ? -21.145 3.976 25.950 1.00 86.62 85 LYS A O 1
ATOM 694 N N . VAL A 1 86 ? -22.688 3.145 27.359 1.00 87.00 86 VAL A N 1
ATOM 695 C CA . VAL A 1 86 ? -22.875 1.871 26.641 1.00 87.00 86 VAL A CA 1
ATOM 696 C C . VAL A 1 86 ? -23.365 2.119 25.212 1.00 87.00 86 VAL A C 1
ATOM 698 O O . VAL A 1 86 ? -22.749 1.631 24.265 1.00 87.00 86 VAL A O 1
ATOM 701 N N . LYS A 1 87 ? -24.397 2.957 25.029 1.00 89.25 87 LYS A N 1
ATOM 702 C CA . LYS A 1 87 ? -24.927 3.323 23.700 1.00 89.25 87 LYS A CA 1
ATOM 703 C C . LYS A 1 87 ? -23.880 4.011 22.811 1.00 89.25 87 LYS A C 1
ATOM 705 O O . LYS A 1 87 ? -23.788 3.745 21.616 1.00 89.25 87 LYS A O 1
ATOM 710 N N . ALA A 1 88 ? -23.049 4.880 23.389 1.00 90.00 88 ALA A N 1
ATOM 711 C CA . ALA A 1 88 ? -21.986 5.554 22.646 1.00 90.00 88 ALA A CA 1
ATOM 712 C C . ALA A 1 88 ? -20.864 4.593 22.209 1.00 90.00 88 ALA A C 1
ATOM 714 O O . ALA A 1 88 ? -20.367 4.695 21.088 1.00 90.00 88 ALA A O 1
ATOM 715 N N . LEU A 1 89 ? -20.449 3.666 23.080 1.00 87.69 89 LEU A N 1
ATOM 716 C CA . LEU A 1 89 ? -19.390 2.699 22.774 1.00 87.69 89 LEU A CA 1
ATOM 717 C C . LEU A 1 89 ? -19.862 1.629 21.778 1.00 87.69 89 LEU A C 1
ATOM 719 O O . LEU A 1 89 ? -19.107 1.296 20.870 1.00 87.69 89 LEU A O 1
ATOM 723 N N . THR A 1 90 ? -21.108 1.161 21.888 1.00 86.31 90 THR A N 1
ATOM 724 C CA . THR A 1 90 ? -21.727 0.245 20.910 1.00 86.31 90 THR A CA 1
ATOM 725 C C . THR A 1 90 ? -21.872 0.895 19.535 1.00 86.31 90 THR A C 1
ATOM 727 O O . THR A 1 90 ? -21.484 0.294 18.540 1.00 86.31 90 THR A O 1
ATOM 730 N N . SER A 1 91 ? -22.302 2.160 19.461 1.00 89.56 91 SER A N 1
ATOM 731 C CA . SER A 1 91 ? -22.340 2.902 18.190 1.00 89.56 91 SER A CA 1
ATOM 732 C C . SER A 1 91 ? -20.951 3.085 17.563 1.00 89.56 91 SER A C 1
ATOM 734 O O . SER A 1 91 ? -20.815 3.018 16.345 1.00 89.56 91 SER A O 1
ATOM 736 N N . LYS A 1 92 ? -19.899 3.287 18.371 1.00 87.94 92 LYS A N 1
ATOM 737 C CA . LYS A 1 92 ? -18.514 3.343 17.867 1.00 87.94 92 LYS A CA 1
ATOM 738 C C . LYS A 1 92 ? -18.010 1.991 17.371 1.00 87.94 92 LYS A C 1
ATOM 740 O O . LYS A 1 92 ? -17.199 1.978 16.453 1.00 87.94 92 LYS A O 1
ATOM 745 N N . LEU A 1 93 ? -18.449 0.899 17.993 1.00 86.75 93 LEU A N 1
ATOM 746 C CA . LEU A 1 93 ? -18.104 -0.456 17.577 1.00 86.75 93 LEU A CA 1
ATOM 747 C C . LEU A 1 93 ? -18.780 -0.812 16.249 1.00 86.75 93 LEU A C 1
ATOM 749 O O . LEU A 1 93 ? -18.109 -1.302 15.362 1.00 86.75 93 LEU A O 1
ATOM 753 N N . ALA A 1 94 ? -20.058 -0.465 16.074 1.00 84.69 94 ALA A N 1
ATOM 754 C CA . ALA A 1 94 ? -20.814 -0.738 14.847 1.00 84.69 94 ALA A CA 1
ATOM 755 C C . ALA A 1 94 ? -20.309 0.011 13.595 1.00 84.69 94 ALA A C 1
ATOM 757 O O . ALA A 1 94 ? -20.720 -0.306 12.486 1.00 84.69 94 ALA A O 1
ATOM 758 N N . LYS A 1 95 ? -19.466 1.039 13.763 1.00 84.44 95 LYS A N 1
ATOM 759 C CA . LYS A 1 95 ? -18.884 1.833 12.665 1.00 84.44 95 LYS A CA 1
ATOM 760 C C . LYS A 1 95 ? -17.508 1.339 12.205 1.00 84.44 95 LYS A C 1
ATOM 762 O O . LYS A 1 95 ? -16.921 1.973 11.332 1.00 84.44 95 LYS A O 1
ATOM 767 N N . ARG A 1 96 ? -16.950 0.328 12.865 1.00 73.06 96 ARG A N 1
ATOM 768 C CA . ARG A 1 96 ? -15.602 -0.195 12.624 1.00 73.06 96 ARG A CA 1
ATOM 769 C C . ARG A 1 96 ? -15.698 -1.613 12.109 1.00 73.06 96 ARG A C 1
ATOM 771 O O . ARG A 1 96 ? -14.825 -1.948 11.289 1.00 73.06 96 ARG A O 1
#

Sequence (96 aa):
MMLVFCTAVRYSFKRQLEGQVIGDLERVVAHKYNLNIRQAKDAAESARQTIVSQHVLVKLYHEDYTKKVEALVKKLKNPKLSVRKVKALTSKLAKR

Nearest PDB structures (foldseek):
  7m4u-assembly1_n  TM=6.999E-01  e=7.086E+00  Acinetobacter baumannii AB0057

Secondary structure (DSSP, 8-state):
-HHHHHHHHHHHHHHHHTT--HHHHHHHHHHHHT--HHHHHHHHHHHHHHHHHHHHHHHHHHHHHHHHHHHHHHHHT-TT--HHHHHHHHHHHTT-

Radius of gyration: 22.81 Å; Cα contacts (8 Å, |Δi|>4):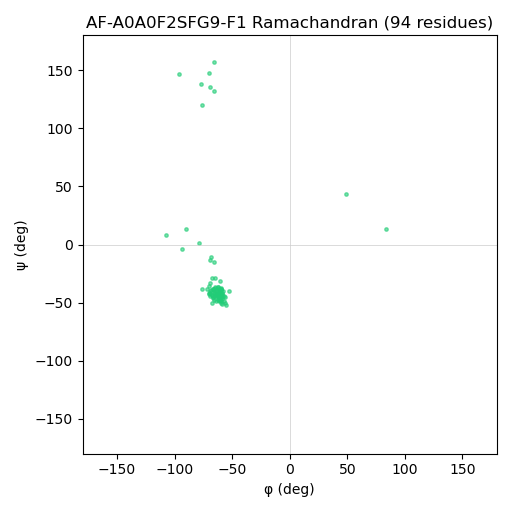 59; chains: 1; bounding box: 44×26×61 Å

Foldseek 3Di:
DVVLLVVLLVVLLVVVVVVDDLVVSLVVSCVVSVHDSVSSNVSNVSSVVVVVVVVVVVVVVVVVVVVVLVVLVVVLPDPPDDPVVNVVSVVVNVVD